Protein AF-A0A7J8VJ48-F1 (afdb_monomer_lite)

Foldseek 3Di:
DAKDQDPVDQWIKAKDFDADPVRHTDDMDMDIGGHDDRLLRGLVNVLVVLQVCVVVVNFWDKDAAPQQVSVCVQPPVDDDRDDNIDIGGPPDRRPPVPPVNPPPPPDDPDD

Sequence (111 aa):
MDGAISPTRSYASIGGVFRDENGTWLYSFSMKLGDDTMFKVKARAILEGLNLAWDKGFRKLELECDNALLVETILAGKASPNLSTTKLELEEPPPIVRDLLLVDYNGPMLP

pLDDT: mean 75.8, std 18.58, range [28.86, 95.88]

Organism: NCBI:txid34286

Radius of gyration: 14.06 Å; chains: 1; bounding box: 38×31×36 Å

InterPro domains:
  IPR002156 Ribonuclease H domain [PF13456] (2-78)
  IPR012337 Ribonuclease H-like superfamily [SSF53098] (2-76)
  IPR036397 Ribonuclease H superfamily [G3DSA:3.30.420.10] (1-96)
  IPR044730 Ribonuclease H-like domain, plant type [cd06222] (2-74)
  IPR053151 Ribonuclease H-like [PTHR47723] (1-82)

Secondary structure (DSSP, 8-state):
-EEEE-SSSS-EEEEEEEE-TT--EEEEEEEE--S--HHHHHHHHHHHHHHHHHHTT--EEEEE-S-HHHHHHHHTTS--TT-SEEEEE-SSPPP-THHHHHS--------

Structure (mmCIF, N/CA/C/O backbone):
data_AF-A0A7J8VJ48-F1
#
_entry.id   AF-A0A7J8VJ48-F1
#
loop_
_atom_site.group_PDB
_atom_site.id
_atom_site.type_symbol
_atom_site.label_atom_id
_atom_site.label_alt_id
_atom_site.label_comp_id
_atom_site.label_asym_id
_atom_site.label_entity_id
_atom_site.label_seq_id
_atom_site.pdbx_PDB_ins_code
_atom_site.Cartn_x
_atom_site.Cartn_y
_atom_site.Cartn_z
_atom_site.occupancy
_atom_site.B_iso_or_equiv
_atom_site.auth_seq_id
_atom_site.auth_comp_id
_atom_site.auth_asym_id
_atom_site.auth_atom_id
_atom_site.pdbx_PDB_model_num
ATOM 1 N N . MET A 1 1 ? 3.190 0.567 2.574 1.00 89.25 1 MET A N 1
ATOM 2 C CA . MET A 1 1 ? 2.838 -0.181 1.339 1.00 89.25 1 MET A CA 1
ATOM 3 C C . MET A 1 1 ? 4.040 -0.142 0.418 1.00 89.25 1 MET A C 1
ATOM 5 O O . MET A 1 1 ? 4.753 0.852 0.467 1.00 89.25 1 MET A O 1
ATOM 9 N N . ASP A 1 2 ? 4.290 -1.190 -0.366 1.00 89.19 2 ASP A N 1
ATOM 10 C CA . ASP A 1 2 ? 5.512 -1.277 -1.176 1.00 89.19 2 ASP A CA 1
ATOM 11 C C . ASP A 1 2 ? 5.307 -2.084 -2.467 1.00 89.19 2 ASP A C 1
ATOM 13 O O . ASP A 1 2 ? 4.304 -2.786 -2.642 1.00 89.19 2 ASP A O 1
ATOM 17 N N . GLY A 1 3 ? 6.269 -1.988 -3.378 1.00 90.12 3 GLY A N 1
ATOM 18 C CA . GLY A 1 3 ? 6.333 -2.799 -4.575 1.00 90.12 3 GLY A CA 1
ATOM 19 C C . GLY A 1 3 ? 7.760 -3.035 -5.056 1.00 90.12 3 GLY A C 1
ATOM 20 O O . GLY A 1 3 ? 8.681 -2.278 -4.770 1.00 90.12 3 GLY A O 1
ATOM 21 N N . ALA A 1 4 ? 7.929 -4.115 -5.809 1.00 90.94 4 ALA A N 1
ATOM 22 C CA . ALA A 1 4 ? 9.210 -4.597 -6.295 1.00 90.94 4 ALA A CA 1
ATOM 23 C C . ALA A 1 4 ? 9.126 -4.940 -7.783 1.00 90.94 4 ALA A C 1
ATOM 25 O O . ALA A 1 4 ? 8.113 -5.459 -8.253 1.00 90.94 4 ALA A O 1
ATOM 26 N N . ILE A 1 5 ? 10.213 -4.692 -8.510 1.00 91.06 5 ILE A N 1
ATOM 27 C CA . ILE A 1 5 ? 10.390 -5.098 -9.909 1.00 91.06 5 ILE A CA 1
ATOM 28 C C . ILE A 1 5 ? 11.367 -6.262 -9.942 1.00 91.06 5 ILE A C 1
ATOM 30 O O . ILE A 1 5 ? 12.396 -6.238 -9.265 1.00 91.06 5 ILE A O 1
ATOM 34 N N . SER A 1 6 ? 11.062 -7.286 -10.736 1.00 90.12 6 SER A N 1
ATOM 35 C CA . SER A 1 6 ? 12.023 -8.352 -10.978 1.00 90.12 6 SER A CA 1
ATOM 36 C C . SER A 1 6 ? 13.058 -7.890 -12.016 1.00 90.12 6 SER A C 1
ATOM 38 O O . SER A 1 6 ? 12.687 -7.543 -13.130 1.00 90.12 6 SER A O 1
ATOM 40 N N . PRO A 1 7 ? 14.367 -7.909 -11.710 1.00 81.75 7 PRO A N 1
ATOM 41 C CA . PRO A 1 7 ? 15.392 -7.489 -12.670 1.00 81.75 7 PRO A CA 1
ATOM 42 C C . PRO A 1 7 ? 15.608 -8.515 -13.794 1.00 81.75 7 PRO A C 1
ATOM 44 O O . PRO A 1 7 ? 16.208 -8.205 -14.816 1.00 81.75 7 PRO A O 1
ATOM 47 N N . THR A 1 8 ? 15.154 -9.755 -13.596 1.00 83.44 8 THR A N 1
ATOM 48 C CA . THR A 1 8 ? 15.343 -10.873 -14.535 1.00 83.44 8 THR A CA 1
ATOM 49 C C . THR A 1 8 ? 14.056 -11.295 -15.228 1.00 83.44 8 THR A C 1
ATOM 51 O O . THR A 1 8 ? 14.089 -12.105 -16.153 1.00 83.44 8 THR A O 1
ATOM 54 N N . ARG A 1 9 ? 12.909 -10.788 -14.772 1.00 70.56 9 ARG A N 1
ATOM 55 C CA . ARG A 1 9 ? 11.595 -11.126 -15.309 1.00 70.56 9 ARG A CA 1
ATOM 56 C C . ARG A 1 9 ? 10.837 -9.826 -15.536 1.00 70.56 9 ARG A C 1
ATOM 58 O O . ARG A 1 9 ? 10.801 -8.997 -14.644 1.00 70.56 9 ARG A O 1
ATOM 65 N N . SER A 1 10 ? 10.205 -9.662 -16.692 1.00 83.56 10 SER A N 1
ATOM 66 C CA . SER A 1 10 ? 9.438 -8.455 -17.046 1.00 83.56 10 SER A CA 1
ATOM 67 C C . SER A 1 10 ? 8.106 -8.371 -16.284 1.00 83.56 10 SER A C 1
ATOM 69 O O . SER A 1 10 ? 7.029 -8.414 -16.875 1.00 83.56 10 SER A O 1
ATOM 71 N N . TYR A 1 11 ? 8.159 -8.376 -14.952 1.00 90.00 11 TYR A N 1
ATOM 72 C CA . TYR A 1 11 ? 7.004 -8.165 -14.092 1.00 90.00 11 TYR A CA 1
ATOM 73 C C . TYR A 1 11 ? 7.387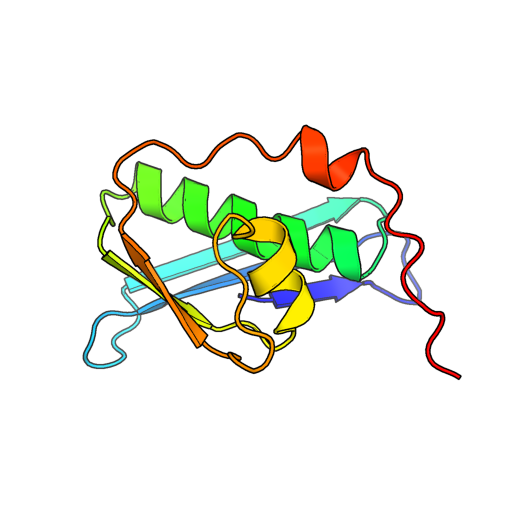 -7.505 -12.771 1.00 90.00 11 TYR A C 1
ATOM 75 O O . TYR A 1 11 ? 8.490 -7.682 -12.244 1.00 90.00 11 TYR A O 1
ATOM 83 N N . ALA A 1 12 ? 6.402 -6.829 -12.195 1.00 92.75 12 ALA A N 1
ATOM 84 C CA . ALA A 1 12 ? 6.455 -6.273 -10.858 1.00 92.75 12 ALA A CA 1
ATOM 85 C C . ALA A 1 12 ? 5.462 -6.961 -9.911 1.00 92.75 12 ALA A C 1
ATOM 87 O O . ALA A 1 12 ? 4.581 -7.723 -10.316 1.00 92.75 12 ALA A O 1
ATOM 88 N N . SER A 1 13 ? 5.598 -6.689 -8.622 1.00 93.81 13 SER A N 1
ATOM 89 C CA . SER A 1 13 ? 4.649 -7.088 -7.588 1.00 93.81 13 SER A CA 1
ATOM 90 C C . SER A 1 13 ? 4.457 -5.958 -6.595 1.00 93.81 13 SER A C 1
ATOM 92 O O . SER A 1 13 ? 5.410 -5.249 -6.289 1.00 93.81 13 SER A O 1
ATOM 94 N N . ILE A 1 14 ? 3.253 -5.831 -6.057 1.00 94.06 14 ILE A N 1
ATOM 95 C CA . ILE A 1 14 ? 2.908 -4.861 -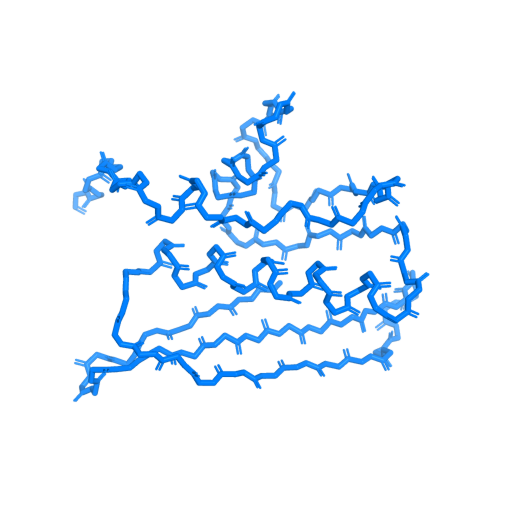5.017 1.00 94.06 14 ILE A CA 1
ATOM 96 C C . ILE A 1 14 ? 2.324 -5.572 -3.805 1.00 94.06 14 ILE A C 1
ATOM 98 O O . ILE A 1 14 ? 1.829 -6.699 -3.908 1.00 94.06 14 ILE A O 1
ATOM 102 N N . GLY A 1 15 ? 2.360 -4.907 -2.658 1.00 93.88 15 GLY A N 1
ATOM 103 C CA . GLY A 1 15 ? 1.732 -5.404 -1.449 1.00 93.88 15 GLY A CA 1
ATOM 104 C C . GLY A 1 15 ? 1.665 -4.378 -0.329 1.00 93.88 15 GLY A C 1
ATOM 105 O O . GLY A 1 15 ? 2.268 -3.302 -0.358 1.00 93.88 15 GLY A O 1
ATOM 106 N N . GLY A 1 16 ? 0.911 -4.738 0.699 1.00 93.56 16 GLY A N 1
ATOM 107 C CA . GLY A 1 16 ? 0.726 -3.892 1.863 1.00 93.56 16 GLY A CA 1
ATOM 108 C C . GLY A 1 16 ? 0.080 -4.633 3.019 1.00 93.56 16 GLY A C 1
ATOM 109 O O . GLY A 1 16 ? -0.529 -5.691 2.852 1.00 93.56 16 GLY A O 1
ATOM 110 N N . VAL A 1 17 ? 0.227 -4.049 4.203 1.00 94.81 17 VAL A N 1
ATOM 111 C CA . VAL A 1 17 ? -0.351 -4.535 5.453 1.00 94.81 17 VAL A CA 1
ATOM 112 C C . VAL A 1 17 ? -1.152 -3.396 6.066 1.00 94.81 17 VAL A C 1
ATOM 114 O O . VAL A 1 17 ? -0.665 -2.271 6.138 1.00 94.81 17 VAL A O 1
ATOM 117 N N . PHE A 1 18 ? -2.359 -3.708 6.519 1.00 94.06 18 PHE A N 1
ATOM 118 C CA . PHE A 1 18 ? -3.196 -2.840 7.333 1.00 94.06 18 PHE A CA 1
ATOM 119 C C . PHE A 1 18 ? -3.043 -3.245 8.788 1.00 94.06 18 PHE A C 1
ATOM 121 O O . PHE A 1 18 ? -3.147 -4.431 9.125 1.00 94.06 18 PHE A O 1
ATOM 128 N N . ARG A 1 19 ? -2.803 -2.253 9.640 1.00 95.31 19 ARG A N 1
ATOM 129 C CA . ARG A 1 19 ? -2.668 -2.433 11.081 1.00 95.31 19 ARG A CA 1
ATOM 130 C C . ARG A 1 19 ? -3.615 -1.487 11.806 1.00 95.31 19 ARG A C 1
ATOM 132 O O . ARG A 1 19 ? -3.967 -0.446 11.253 1.00 95.31 19 ARG A O 1
ATOM 139 N N . ASP A 1 20 ? -4.035 -1.869 13.005 1.00 93.31 20 ASP A N 1
ATOM 140 C CA . ASP A 1 20 ? -4.679 -0.932 13.925 1.00 93.31 20 ASP A CA 1
ATOM 141 C C . ASP A 1 20 ? -3.641 -0.008 14.591 1.00 93.31 20 ASP A C 1
ATOM 143 O O . ASP A 1 20 ? -2.433 -0.127 14.368 1.00 93.31 20 ASP A O 1
ATOM 147 N N . GLU A 1 21 ? -4.116 0.912 15.427 1.00 91.69 21 GLU A N 1
ATOM 148 C CA . GLU A 1 21 ? -3.283 1.858 16.181 1.00 91.69 21 GLU A CA 1
ATOM 149 C C . GLU A 1 21 ? -2.308 1.195 17.172 1.00 91.69 21 GLU A C 1
ATOM 151 O O . GLU A 1 21 ? -1.305 1.801 17.541 1.00 91.69 21 GLU A O 1
ATOM 156 N N . ASN A 1 22 ? -2.561 -0.056 17.570 1.00 94.50 22 ASN A N 1
ATOM 157 C CA . ASN A 1 22 ? -1.674 -0.842 18.432 1.00 94.50 22 ASN A CA 1
ATOM 158 C C . ASN A 1 22 ? -0.638 -1.638 17.620 1.00 94.50 22 ASN A C 1
ATOM 160 O O . ASN A 1 22 ? 0.166 -2.380 18.187 1.00 94.50 22 ASN A O 1
ATOM 164 N N . GLY A 1 23 ? -0.657 -1.515 16.289 1.00 91.44 23 GLY A N 1
ATOM 165 C CA . GLY A 1 23 ? 0.191 -2.280 15.383 1.00 91.44 23 GLY A CA 1
ATOM 166 C C . GLY A 1 23 ? -0.301 -3.707 15.123 1.00 91.44 23 GLY A C 1
ATOM 167 O O . GLY A 1 23 ? 0.419 -4.476 14.480 1.00 91.44 23 GLY A O 1
ATOM 168 N N . THR A 1 24 ? -1.508 -4.075 15.562 1.00 95.88 24 THR A N 1
ATOM 169 C CA . THR A 1 24 ? -2.100 -5.392 15.291 1.00 95.88 24 THR A CA 1
ATOM 170 C C . THR A 1 24 ? -2.400 -5.513 13.807 1.00 95.88 24 THR A C 1
ATOM 172 O O . THR A 1 24 ? -3.086 -4.672 13.231 1.00 95.88 24 THR A O 1
ATOM 175 N N . TRP A 1 25 ? -1.924 -6.580 13.170 1.00 94.88 25 TRP A N 1
ATOM 176 C CA . TRP A 1 25 ? -2.234 -6.854 11.770 1.00 94.88 25 TRP A CA 1
ATOM 177 C C . TRP A 1 25 ? -3.725 -7.199 11.606 1.00 94.88 25 TRP A C 1
ATOM 179 O O . TRP A 1 25 ? -4.206 -8.195 12.138 1.00 94.88 25 TRP A O 1
ATOM 189 N N . LEU A 1 26 ? -4.442 -6.380 10.830 1.00 93.94 26 LEU A N 1
ATOM 190 C CA . LEU A 1 26 ? -5.853 -6.572 10.481 1.00 93.94 26 LEU A CA 1
ATOM 191 C C . LEU A 1 26 ? -6.040 -7.321 9.155 1.00 93.94 26 LEU A C 1
ATOM 193 O O . LEU A 1 26 ? -6.860 -8.229 9.044 1.00 93.94 26 LEU A O 1
ATOM 197 N N . TYR A 1 27 ? -5.307 -6.905 8.120 1.00 93.50 27 TYR A N 1
ATOM 198 C CA . TYR A 1 27 ? -5.426 -7.439 6.763 1.00 93.50 27 TYR A CA 1
ATOM 199 C C . TYR A 1 27 ? -4.144 -7.191 5.958 1.00 93.50 27 TYR A C 1
ATOM 201 O O . TYR A 1 27 ? -3.377 -6.288 6.276 1.00 93.50 27 TYR A O 1
ATOM 209 N N . SER A 1 28 ? -3.869 -7.991 4.929 1.00 94.81 28 SER A N 1
ATOM 210 C CA . SER A 1 28 ? -2.788 -7.723 3.971 1.00 94.81 28 SER A CA 1
ATOM 211 C C . SER A 1 28 ? -3.214 -8.070 2.553 1.00 94.81 28 SER A C 1
ATOM 213 O O . SER A 1 28 ? -4.202 -8.770 2.337 1.00 94.81 28 SER A O 1
ATOM 215 N N . PHE A 1 29 ? -2.451 -7.583 1.580 1.00 94.81 29 PHE A N 1
ATOM 216 C CA . PHE A 1 29 ? -2.629 -7.942 0.182 1.00 94.81 29 PHE A CA 1
ATOM 217 C C . PHE A 1 29 ? -1.285 -8.083 -0.527 1.00 94.81 29 PHE A C 1
ATOM 219 O O . PHE A 1 29 ? -0.277 -7.495 -0.124 1.00 94.81 29 PHE A O 1
ATOM 226 N N . SER A 1 30 ? -1.297 -8.850 -1.613 1.00 95.50 30 SER A N 1
ATOM 227 C CA . SER A 1 30 ? -0.208 -8.925 -2.579 1.00 95.50 30 SER A CA 1
ATOM 228 C C . SER A 1 30 ? -0.788 -9.141 -3.971 1.00 95.50 30 SER A C 1
ATOM 230 O O . SER A 1 30 ? -1.736 -9.909 -4.137 1.00 95.50 30 SER A O 1
ATOM 232 N N . MET A 1 31 ? -0.243 -8.447 -4.968 1.00 92.75 31 MET A N 1
ATOM 233 C CA . MET A 1 31 ? -0.697 -8.528 -6.355 1.00 92.75 31 MET A CA 1
ATOM 234 C C . MET A 1 31 ? 0.505 -8.575 -7.294 1.00 92.75 31 MET A C 1
ATOM 236 O O . MET A 1 31 ? 1.479 -7.840 -7.118 1.00 92.75 31 MET A O 1
ATOM 240 N N . LYS A 1 32 ? 0.426 -9.427 -8.318 1.00 92.75 32 LYS A N 1
ATOM 241 C CA . LYS A 1 32 ? 1.379 -9.437 -9.429 1.00 92.75 32 LYS A CA 1
ATOM 242 C C . LYS A 1 32 ? 0.922 -8.436 -10.486 1.00 92.75 32 LYS A C 1
ATOM 244 O O . LYS A 1 32 ? -0.245 -8.432 -10.867 1.00 92.75 32 LYS A O 1
ATOM 249 N N . LEU A 1 33 ? 1.855 -7.635 -10.975 1.00 87.81 33 LEU A N 1
ATOM 250 C CA . LEU A 1 33 ? 1.659 -6.669 -12.046 1.00 87.81 33 LEU A CA 1
ATOM 251 C C . LEU A 1 33 ? 2.427 -7.102 -13.303 1.00 87.81 33 LEU A C 1
ATOM 253 O O . LEU A 1 33 ? 3.196 -8.064 -13.279 1.00 87.81 33 LEU A O 1
ATOM 257 N N . GLY A 1 34 ? 2.196 -6.397 -14.411 1.00 87.56 34 GLY A N 1
ATOM 258 C CA . GLY A 1 34 ? 3.053 -6.473 -15.595 1.00 87.56 34 GLY A CA 1
ATOM 259 C C . GLY A 1 34 ? 4.390 -5.759 -15.384 1.00 87.56 34 GLY A C 1
ATOM 260 O O . GLY A 1 34 ? 4.752 -5.419 -14.255 1.00 87.56 34 GLY A O 1
ATOM 261 N N . ASP A 1 35 ? 5.118 -5.552 -16.477 1.00 82.44 35 ASP A N 1
ATOM 262 C CA . ASP A 1 35 ? 6.301 -4.693 -16.491 1.00 82.44 35 ASP A CA 1
ATOM 263 C C . ASP A 1 35 ? 5.880 -3.223 -16.356 1.00 82.44 35 ASP A C 1
ATOM 265 O O . ASP A 1 35 ? 4.932 -2.786 -17.013 1.00 82.44 35 ASP A O 1
ATOM 269 N N . ASP A 1 36 ? 6.529 -2.482 -15.465 1.00 83.88 36 ASP A N 1
ATOM 270 C CA . ASP A 1 36 ? 6.226 -1.075 -15.194 1.00 83.88 36 ASP A CA 1
ATOM 271 C C . ASP A 1 36 ? 7.433 -0.414 -14.497 1.00 83.88 36 ASP A C 1
ATOM 273 O O . ASP A 1 36 ? 8.340 -1.099 -14.019 1.00 83.88 36 ASP A O 1
ATOM 277 N N . THR A 1 37 ? 7.477 0.918 -14.422 1.00 85.19 37 THR A N 1
ATOM 278 C CA . THR A 1 37 ? 8.585 1.623 -13.748 1.00 85.19 37 THR A CA 1
ATOM 279 C C . THR A 1 37 ? 8.451 1.552 -12.228 1.00 85.19 37 THR A C 1
ATOM 281 O O . THR A 1 37 ? 7.343 1.468 -11.700 1.00 85.19 37 THR A O 1
ATOM 284 N N . MET A 1 38 ? 9.564 1.650 -11.486 1.00 84.88 38 MET A N 1
ATOM 285 C CA . MET A 1 38 ? 9.534 1.546 -10.013 1.00 84.88 38 MET A CA 1
ATOM 286 C C . MET A 1 38 ? 8.574 2.563 -9.385 1.00 84.88 38 MET A C 1
ATOM 288 O O . MET A 1 38 ? 7.833 2.243 -8.457 1.00 84.88 38 MET A O 1
ATOM 292 N N . PHE A 1 39 ? 8.538 3.778 -9.935 1.00 82.62 39 PHE A N 1
ATOM 293 C CA . PHE A 1 39 ? 7.608 4.816 -9.506 1.00 82.62 39 PHE A CA 1
ATOM 294 C C . PHE A 1 39 ? 6.145 4.396 -9.713 1.00 82.62 39 PHE A C 1
ATOM 296 O O . PHE A 1 39 ? 5.359 4.439 -8.768 1.00 82.62 39 PHE A O 1
ATOM 303 N N . LYS A 1 40 ? 5.784 3.926 -10.917 1.00 81.94 40 LYS A N 1
ATOM 304 C CA . LYS A 1 40 ? 4.418 3.482 -11.243 1.00 81.94 40 LYS A CA 1
ATOM 305 C C . LYS A 1 40 ? 4.011 2.252 -10.421 1.00 81.94 40 LYS A C 1
ATOM 307 O O . LYS A 1 40 ? 2.884 2.193 -9.933 1.00 81.94 40 LYS A O 1
ATOM 312 N N . VAL A 1 41 ? 4.928 1.313 -10.181 1.00 87.50 41 VAL A N 1
ATOM 313 C CA . VAL A 1 41 ? 4.707 0.143 -9.311 1.00 87.50 41 VAL A CA 1
ATOM 314 C C . VAL A 1 41 ? 4.358 0.574 -7.888 1.00 87.50 41 VAL A C 1
ATOM 316 O O . VAL A 1 41 ? 3.333 0.152 -7.352 1.00 87.50 41 VAL A O 1
ATOM 319 N N . LYS A 1 42 ? 5.160 1.451 -7.278 1.00 87.19 42 LYS A N 1
ATOM 320 C CA . LYS A 1 42 ? 4.880 1.946 -5.925 1.00 87.19 42 LYS A CA 1
ATOM 321 C C . LYS A 1 42 ? 3.597 2.782 -5.874 1.00 87.19 42 LYS A C 1
ATOM 323 O O . LYS A 1 42 ? 2.825 2.646 -4.926 1.00 87.19 42 LYS A O 1
ATOM 328 N N . ALA A 1 43 ? 3.318 3.578 -6.911 1.00 83.62 43 ALA A N 1
ATOM 329 C CA . ALA A 1 43 ? 2.075 4.343 -7.011 1.00 83.62 43 ALA A CA 1
ATOM 330 C C . ALA A 1 43 ? 0.843 3.432 -6.994 1.00 83.62 43 ALA A C 1
ATOM 332 O O . ALA A 1 43 ? -0.114 3.673 -6.257 1.00 83.62 43 ALA A O 1
ATOM 333 N N . ARG A 1 44 ? 0.899 2.339 -7.763 1.00 86.19 44 ARG A N 1
ATOM 334 C CA . ARG A 1 44 ? -0.140 1.306 -7.776 1.00 86.19 44 ARG A CA 1
ATOM 335 C C . ARG A 1 44 ? -0.281 0.628 -6.417 1.00 86.19 44 ARG A C 1
ATOM 337 O O . ARG A 1 44 ? -1.406 0.410 -5.992 1.00 86.19 44 ARG A O 1
ATOM 344 N N . ALA A 1 45 ? 0.815 0.342 -5.710 1.00 89.81 45 ALA A N 1
ATOM 345 C CA . ALA A 1 45 ? 0.743 -0.244 -4.368 1.00 89.81 45 ALA A CA 1
ATOM 346 C C . ALA A 1 45 ? -0.086 0.620 -3.404 1.00 89.81 45 ALA A C 1
ATOM 348 O O . ALA A 1 45 ? -0.920 0.092 -2.668 1.00 89.81 45 ALA A O 1
ATOM 349 N N . ILE A 1 46 ? 0.117 1.941 -3.438 1.00 87.56 46 ILE A N 1
ATOM 350 C CA . ILE A 1 46 ? -0.640 2.894 -2.621 1.00 87.56 46 ILE A CA 1
ATOM 351 C C . ILE A 1 46 ? -2.102 2.941 -3.060 1.00 87.56 46 ILE A C 1
ATOM 353 O O . ILE A 1 46 ? -2.986 2.791 -2.222 1.00 87.56 46 ILE A O 1
ATOM 357 N N . LEU A 1 47 ? -2.368 3.107 -4.358 1.00 86.25 47 LEU A N 1
ATOM 358 C CA . LEU A 1 47 ? -3.733 3.185 -4.880 1.00 86.25 47 LEU A CA 1
ATOM 359 C C . LEU A 1 47 ? -4.560 1.943 -4.532 1.00 86.25 47 LEU A C 1
ATOM 361 O O . LEU A 1 47 ? -5.661 2.066 -4.003 1.00 86.25 47 LEU A O 1
ATOM 365 N N . GLU A 1 48 ? -4.025 0.754 -4.807 1.00 89.31 48 GLU A N 1
ATOM 366 C CA . GLU A 1 48 ? -4.716 -0.503 -4.515 1.00 89.31 48 GLU A CA 1
ATOM 367 C C . GLU A 1 48 ? -4.937 -0.670 -3.011 1.00 89.31 48 GLU A C 1
ATOM 369 O O . GLU A 1 48 ? -6.008 -1.089 -2.577 1.00 89.31 48 GLU A O 1
ATOM 374 N N . GLY A 1 49 ? -3.965 -0.270 -2.189 1.00 90.94 49 GLY A N 1
ATOM 375 C CA . GLY A 1 49 ? -4.133 -0.266 -0.744 1.00 90.94 49 GLY A CA 1
ATOM 376 C C . GLY A 1 49 ? -5.211 0.712 -0.258 1.00 90.94 49 GLY A C 1
ATOM 377 O O . GLY A 1 49 ? -5.983 0.366 0.634 1.00 90.94 49 GLY A O 1
ATOM 378 N N . LEU A 1 50 ? -5.319 1.905 -0.846 1.00 88.31 50 LEU A N 1
ATOM 379 C CA . LEU A 1 50 ? -6.378 2.864 -0.515 1.00 88.31 50 LEU A CA 1
ATOM 380 C C . LEU A 1 50 ? -7.760 2.364 -0.957 1.00 88.31 50 LEU A C 1
ATOM 382 O O . LEU A 1 50 ? -8.711 2.473 -0.185 1.00 88.31 50 LEU A O 1
ATOM 386 N N . ASN A 1 51 ? -7.872 1.765 -2.146 1.00 89.31 51 ASN A N 1
ATOM 387 C CA . ASN A 1 51 ? -9.117 1.152 -2.621 1.00 89.31 51 ASN A CA 1
ATOM 388 C C . ASN A 1 51 ? -9.555 0.004 -1.704 1.00 89.31 51 ASN A C 1
ATOM 390 O O . ASN A 1 51 ? -10.696 -0.036 -1.253 1.00 89.31 51 ASN A O 1
ATOM 394 N N . LEU A 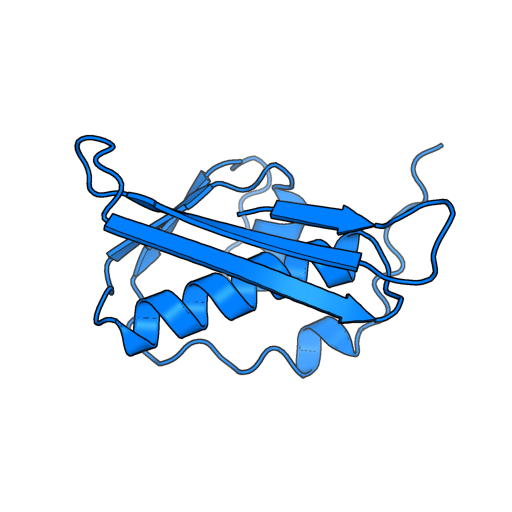1 52 ? -8.627 -0.884 -1.338 1.00 92.12 52 LEU A N 1
ATOM 395 C CA . LEU A 1 52 ? -8.905 -1.973 -0.402 1.00 92.12 52 LEU A CA 1
ATOM 396 C C . LEU A 1 52 ? -9.319 -1.455 0.979 1.00 92.12 52 LEU A C 1
ATOM 398 O O . LEU A 1 52 ? -10.231 -2.009 1.591 1.00 92.12 52 LEU A O 1
ATOM 402 N N . ALA A 1 53 ? -8.677 -0.396 1.476 1.00 91.06 53 ALA A N 1
ATOM 403 C CA . ALA A 1 53 ? -9.076 0.245 2.723 1.00 91.06 53 ALA A CA 1
ATOM 404 C C . ALA A 1 53 ? -10.500 0.802 2.635 1.00 91.06 53 ALA A C 1
ATOM 406 O O . ALA A 1 53 ? -11.311 0.590 3.542 1.00 91.06 53 ALA A O 1
ATOM 407 N N . TRP A 1 54 ? -10.814 1.468 1.521 1.00 90.50 54 TRP A N 1
ATOM 408 C CA . TRP A 1 54 ? -12.137 2.007 1.259 1.00 90.50 54 TRP A CA 1
ATOM 409 C C . TRP A 1 54 ? -13.207 0.908 1.276 1.00 90.50 54 TRP A C 1
ATOM 411 O O . TRP A 1 54 ? -14.175 1.011 2.038 1.00 90.50 54 TRP A O 1
ATOM 421 N N . ASP A 1 55 ? -12.995 -0.169 0.522 1.00 91.81 55 ASP A N 1
ATOM 422 C CA . ASP A 1 55 ? -13.917 -1.306 0.417 1.00 91.81 55 ASP A CA 1
ATOM 423 C C . ASP A 1 55 ? -14.103 -2.041 1.75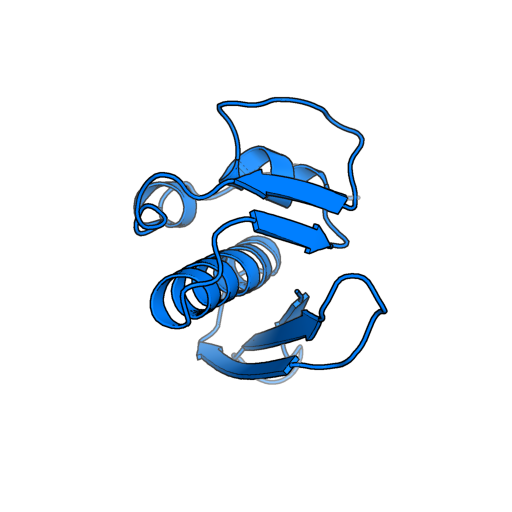2 1.00 91.81 55 ASP A C 1
ATOM 425 O O . ASP A 1 55 ? -15.178 -2.561 2.047 1.00 91.81 55 ASP A O 1
ATOM 429 N N . LYS A 1 56 ? -13.069 -2.050 2.603 1.00 90.25 56 LYS A N 1
ATOM 430 C CA . LYS A 1 56 ? -13.113 -2.614 3.964 1.00 90.25 56 LYS A CA 1
ATOM 431 C C . LYS A 1 56 ? -13.773 -1.697 4.999 1.00 90.25 56 LYS A C 1
ATOM 433 O O . LYS A 1 56 ? -13.946 -2.115 6.140 1.00 90.25 56 LYS A O 1
ATOM 438 N N . GLY A 1 57 ? -14.140 -0.469 4.633 1.00 90.81 57 GLY A N 1
ATOM 439 C CA . GLY A 1 57 ? -14.736 0.501 5.558 1.00 90.81 57 GLY A CA 1
ATOM 440 C C . GLY A 1 57 ? -13.723 1.287 6.400 1.00 90.81 57 GLY A C 1
ATOM 441 O O . GLY A 1 57 ? -14.123 2.046 7.280 1.00 90.81 57 GLY A O 1
ATOM 442 N N . PHE A 1 58 ? -12.419 1.160 6.139 1.00 90.19 58 PHE A N 1
ATOM 443 C CA . PHE A 1 58 ? -11.404 1.970 6.808 1.00 90.19 58 PHE A CA 1
ATOM 444 C C . PHE A 1 58 ? -11.391 3.377 6.200 1.00 90.19 58 PHE A C 1
ATOM 446 O O . PHE A 1 58 ? -11.305 3.540 4.982 1.00 90.19 58 PHE A O 1
ATOM 453 N N . ARG A 1 59 ? -11.545 4.406 7.040 1.00 86.81 59 ARG A N 1
ATOM 454 C CA . ARG A 1 59 ? -11.656 5.812 6.597 1.00 86.81 59 ARG A CA 1
ATOM 455 C C . ARG A 1 59 ? -10.597 6.732 7.189 1.00 86.81 59 ARG A C 1
ATOM 457 O O . ARG A 1 59 ? -10.288 7.749 6.586 1.00 86.81 59 ARG A O 1
ATOM 464 N N . LYS A 1 60 ? -10.014 6.357 8.327 1.00 88.56 60 LYS A N 1
ATOM 465 C CA . LYS A 1 60 ? -8.882 7.046 8.952 1.00 88.56 60 LYS A CA 1
ATOM 466 C C . LYS A 1 60 ? -7.664 6.154 8.812 1.00 88.56 60 LYS A C 1
ATOM 468 O O . LYS A 1 60 ? -7.659 5.049 9.349 1.00 88.56 60 LYS A O 1
ATOM 473 N N . LEU A 1 61 ? -6.686 6.601 8.040 1.00 87.31 61 LEU A N 1
ATOM 474 C CA . LEU A 1 61 ? -5.526 5.808 7.662 1.00 87.31 61 LEU A CA 1
ATOM 475 C C . LEU A 1 61 ? -4.246 6.565 7.978 1.00 87.31 61 LEU A C 1
ATOM 477 O O . LEU A 1 61 ? -4.165 7.781 7.830 1.00 87.31 61 LEU A O 1
ATOM 481 N N . GLU A 1 62 ? -3.221 5.818 8.350 1.00 88.50 62 GLU A N 1
ATOM 482 C CA . GLU A 1 62 ? -1.848 6.289 8.354 1.00 88.50 62 GLU A CA 1
ATOM 483 C C . GLU A 1 62 ? -1.099 5.520 7.264 1.00 88.50 62 GLU A C 1
ATOM 485 O O . GLU A 1 62 ? -0.935 4.301 7.332 1.00 88.50 62 GLU A O 1
ATOM 490 N N . LEU A 1 63 ? -0.736 6.224 6.193 1.00 85.56 63 LEU A N 1
ATOM 491 C CA . LEU A 1 63 ? -0.050 5.657 5.043 1.00 85.56 63 LEU A CA 1
ATOM 492 C C . LEU A 1 63 ? 1.456 5.785 5.236 1.00 85.56 63 LEU A C 1
ATOM 494 O O . LEU A 1 63 ? 1.994 6.883 5.151 1.00 85.56 63 LEU A O 1
ATOM 498 N N . GLU A 1 64 ? 2.132 4.658 5.415 1.00 84.38 64 GLU A N 1
ATOM 499 C CA . GLU A 1 64 ? 3.592 4.570 5.453 1.00 84.38 64 GLU A CA 1
ATOM 500 C C . GLU A 1 64 ? 4.140 4.136 4.081 1.00 84.38 64 GLU A C 1
ATOM 502 O O . GLU A 1 64 ? 3.743 3.092 3.539 1.00 84.38 64 GLU A O 1
ATOM 507 N N . CYS A 1 65 ? 5.047 4.933 3.513 1.00 77.12 65 CYS A N 1
ATOM 508 C CA . CYS A 1 65 ? 5.752 4.647 2.265 1.00 77.12 65 CYS A CA 1
ATOM 509 C C . CYS A 1 65 ? 7.180 5.209 2.313 1.00 77.12 65 CYS A C 1
ATOM 511 O O . CYS A 1 65 ? 7.425 6.315 2.785 1.00 77.12 65 CYS A O 1
ATOM 513 N N . ASP A 1 66 ? 8.128 4.455 1.767 1.00 73.56 66 ASP A N 1
ATOM 514 C CA . ASP A 1 66 ? 9.548 4.813 1.716 1.00 73.56 66 ASP A CA 1
ATOM 515 C C . ASP A 1 66 ? 9.882 5.907 0.681 1.00 73.56 66 ASP A C 1
ATOM 517 O O . ASP A 1 66 ? 11.033 6.325 0.565 1.00 73.56 66 ASP A O 1
ATOM 521 N N . ASN A 1 67 ? 8.886 6.393 -0.065 1.00 69.62 67 ASN A N 1
ATOM 522 C CA . ASN A 1 67 ? 9.041 7.438 -1.065 1.00 69.62 67 ASN A CA 1
ATOM 523 C C . ASN A 1 67 ? 8.113 8.625 -0.763 1.00 69.62 67 ASN A C 1
ATOM 525 O O . ASN A 1 67 ? 6.958 8.664 -1.192 1.00 69.62 67 ASN A O 1
ATOM 529 N N . ALA A 1 68 ? 8.649 9.615 -0.045 1.00 64.62 68 ALA A N 1
ATOM 530 C CA . ALA A 1 68 ? 7.934 10.839 0.325 1.00 64.62 68 ALA A CA 1
ATOM 531 C C . ALA A 1 68 ? 7.413 11.616 -0.900 1.00 64.62 68 ALA A C 1
ATOM 533 O O . ALA A 1 68 ? 6.299 12.130 -0.873 1.00 64.62 68 ALA A O 1
ATOM 534 N N . LEU A 1 69 ? 8.173 11.629 -2.001 1.00 67.25 69 LEU A N 1
ATOM 535 C CA . LEU A 1 69 ? 7.795 12.299 -3.249 1.00 67.25 69 LEU A CA 1
ATOM 536 C C . LEU A 1 69 ? 6.590 11.628 -3.914 1.00 67.25 69 LEU A C 1
ATOM 538 O O . LEU A 1 69 ? 5.738 12.294 -4.492 1.00 67.25 69 LEU A O 1
ATOM 542 N N . LEU A 1 70 ? 6.494 10.303 -3.825 1.00 67.56 70 LEU A N 1
ATOM 543 C CA . LEU A 1 70 ? 5.358 9.553 -4.345 1.00 67.56 70 LEU A CA 1
ATOM 544 C C . LEU A 1 70 ? 4.088 9.816 -3.531 1.00 67.56 70 LEU A C 1
ATOM 546 O O . LEU A 1 70 ? 3.025 10.028 -4.110 1.00 67.56 70 LEU A O 1
ATOM 550 N N . VAL A 1 71 ? 4.210 9.817 -2.202 1.00 65.19 71 VAL A N 1
ATOM 551 C CA . VAL A 1 71 ? 3.118 10.174 -1.289 1.00 65.19 71 VAL A CA 1
ATOM 552 C C . VAL A 1 71 ? 2.643 11.591 -1.588 1.00 65.19 71 VAL A C 1
ATOM 554 O O . VAL A 1 71 ? 1.453 11.806 -1.784 1.00 65.19 71 VAL A O 1
ATOM 557 N N . GLU A 1 72 ? 3.571 12.534 -1.736 1.00 63.75 72 GLU A N 1
ATOM 558 C CA . GLU A 1 72 ? 3.266 13.904 -2.133 1.00 63.75 72 GLU A CA 1
ATOM 559 C C . GLU A 1 72 ? 2.595 13.969 -3.507 1.00 63.75 72 GLU A C 1
ATOM 561 O O . GLU A 1 72 ? 1.594 14.652 -3.646 1.00 63.75 72 GLU A O 1
ATOM 566 N N . THR A 1 73 ? 3.064 13.229 -4.513 1.00 65.62 73 THR A N 1
ATOM 567 C CA . THR A 1 73 ? 2.483 13.286 -5.867 1.00 65.62 73 THR A CA 1
ATOM 568 C C . THR A 1 73 ? 1.060 12.720 -5.888 1.00 65.62 73 THR A C 1
ATOM 570 O O . THR A 1 73 ? 0.178 13.318 -6.496 1.00 65.62 73 THR A O 1
ATOM 573 N N . ILE A 1 74 ? 0.808 11.599 -5.201 1.00 64.31 74 ILE A N 1
ATOM 574 C CA . ILE A 1 74 ? -0.527 10.978 -5.118 1.00 64.31 74 ILE A CA 1
ATOM 575 C C . ILE A 1 74 ? -1.496 11.842 -4.301 1.00 64.31 74 ILE A C 1
ATOM 577 O O . ILE A 1 74 ? -2.696 11.834 -4.572 1.00 64.31 74 ILE A O 1
ATOM 581 N N . LEU A 1 75 ? -0.989 12.585 -3.312 1.00 64.12 75 LEU A N 1
ATOM 582 C CA . LEU A 1 75 ? -1.793 13.385 -2.386 1.00 64.12 75 LEU A CA 1
ATOM 583 C C . LEU A 1 75 ? -1.800 14.891 -2.683 1.00 64.12 75 LEU A C 1
ATOM 585 O O . LEU A 1 75 ? -2.522 15.625 -2.006 1.00 64.12 75 LEU A O 1
ATOM 589 N N . ALA A 1 76 ? -1.018 15.373 -3.653 1.00 56.12 76 ALA A N 1
ATOM 590 C CA . ALA A 1 76 ? -0.990 16.759 -4.117 1.00 56.12 76 ALA A CA 1
ATOM 591 C C . ALA A 1 76 ? -2.367 17.091 -4.709 1.00 56.12 76 ALA A C 1
ATOM 593 O O . ALA A 1 76 ? -2.643 16.823 -5.872 1.00 56.12 76 ALA A O 1
ATOM 594 N N . GLY A 1 77 ? -3.328 17.561 -3.915 1.00 51.41 77 GLY A N 1
ATOM 595 C CA . GLY A 1 77 ? -3.354 18.902 -3.328 1.00 51.41 77 GLY A CA 1
ATOM 596 C C . GLY A 1 77 ? -2.810 19.197 -1.918 1.00 51.41 77 GLY A C 1
ATOM 597 O O . GLY A 1 77 ? -3.197 20.236 -1.388 1.00 51.41 77 GLY A O 1
ATOM 598 N N . LYS A 1 78 ? -1.934 18.402 -1.283 1.00 46.78 78 LYS A N 1
ATOM 599 C CA . LYS A 1 78 ? -1.204 18.839 -0.065 1.00 46.78 78 LYS A CA 1
ATOM 600 C C . LYS A 1 78 ? 0.305 18.565 -0.144 1.00 46.78 78 LYS A C 1
ATOM 602 O O . LYS A 1 78 ? 0.746 17.438 0.039 1.00 46.78 78 LYS A O 1
ATOM 607 N N . ALA A 1 79 ? 1.080 19.622 -0.395 1.00 40.31 79 ALA A N 1
ATOM 608 C CA . ALA A 1 79 ? 2.542 19.599 -0.457 1.00 40.31 79 ALA A CA 1
ATOM 609 C C . ALA A 1 79 ? 3.167 19.643 0.949 1.00 40.31 79 ALA A C 1
ATOM 611 O O . ALA A 1 79 ? 2.930 20.584 1.710 1.00 40.31 79 ALA A O 1
ATOM 612 N N . SER A 1 80 ? 3.974 18.640 1.294 1.00 48.38 80 SER A N 1
ATOM 613 C CA . SER A 1 80 ? 4.928 18.712 2.407 1.00 48.38 80 SER A CA 1
ATOM 614 C C . SER A 1 80 ? 6.082 17.732 2.147 1.00 48.38 80 SER A C 1
ATOM 616 O O . SER A 1 80 ? 5.899 16.522 2.304 1.00 48.38 80 SER A O 1
ATOM 618 N N . PRO A 1 81 ? 7.275 18.223 1.768 1.00 45.78 81 PRO A N 1
ATOM 619 C CA . PRO A 1 81 ? 8.323 17.415 1.135 1.00 45.78 81 PRO A CA 1
ATOM 620 C C . PRO A 1 81 ? 9.142 16.509 2.080 1.00 45.78 81 PRO A C 1
ATOM 622 O O . PRO A 1 81 ? 10.256 16.132 1.738 1.00 45.78 81 PRO A O 1
ATOM 625 N N . ASN A 1 82 ? 8.642 16.138 3.267 1.00 50.56 82 ASN A N 1
ATOM 626 C CA . ASN A 1 82 ? 9.447 15.426 4.282 1.00 50.56 82 ASN A CA 1
ATOM 627 C C . ASN A 1 82 ? 8.720 14.298 5.041 1.00 50.56 82 ASN A C 1
ATOM 629 O O . ASN A 1 82 ? 9.132 13.947 6.146 1.00 50.56 82 ASN A O 1
ATOM 633 N N . LEU A 1 83 ? 7.639 13.725 4.500 1.00 54.12 83 LEU A N 1
ATOM 634 C CA . LEU A 1 83 ? 6.838 12.737 5.231 1.00 54.12 83 LEU A CA 1
ATOM 635 C C . LEU A 1 83 ? 6.957 11.325 4.634 1.00 54.12 83 LEU A C 1
ATOM 637 O O . LEU A 1 83 ? 6.413 11.040 3.573 1.00 54.12 83 LEU A O 1
ATOM 641 N N . SER A 1 84 ? 7.629 10.419 5.354 1.00 61.66 84 SER A N 1
ATOM 642 C CA . SER A 1 84 ? 7.576 8.963 5.105 1.00 61.66 84 SER A CA 1
ATOM 643 C C . SER A 1 84 ? 6.213 8.359 5.462 1.00 61.66 84 SER A C 1
ATOM 645 O O . SER A 1 84 ? 5.868 7.258 5.038 1.00 61.66 84 SER A O 1
ATOM 647 N N . THR A 1 85 ? 5.432 9.082 6.265 1.00 64.06 85 THR A N 1
ATOM 648 C CA . THR A 1 85 ? 4.169 8.605 6.818 1.00 64.06 85 THR A CA 1
ATOM 649 C C . THR A 1 85 ? 3.134 9.716 6.798 1.00 64.06 85 THR A C 1
ATOM 651 O O . THR A 1 85 ? 3.306 10.711 7.487 1.00 64.06 85 THR A O 1
ATOM 654 N N . THR A 1 86 ? 2.045 9.568 6.047 1.00 75.00 86 THR A N 1
ATOM 655 C CA . THR A 1 86 ? 0.995 10.594 5.945 1.00 75.00 86 THR A CA 1
ATOM 656 C C . THR A 1 86 ? -0.330 10.106 6.507 1.00 75.00 86 THR A C 1
ATOM 658 O O . THR A 1 86 ? -0.808 9.031 6.152 1.00 75.00 86 THR A O 1
ATOM 661 N N . LYS A 1 87 ? -0.957 10.923 7.361 1.00 79.44 87 LYS A N 1
ATOM 662 C CA . LYS A 1 87 ? -2.318 10.682 7.853 1.00 79.44 87 LYS A CA 1
ATOM 663 C C . LYS A 1 87 ? -3.339 11.115 6.809 1.00 79.44 87 LYS A C 1
ATOM 665 O O . LYS A 1 87 ? -3.270 12.229 6.294 1.00 79.44 87 LYS A O 1
ATOM 670 N N . LEU A 1 88 ? -4.281 10.229 6.522 1.00 76.50 88 LEU A N 1
ATOM 671 C CA . LEU A 1 88 ? -5.310 10.379 5.506 1.00 76.50 88 LEU A CA 1
ATOM 672 C C . LEU A 1 88 ? -6.683 10.157 6.128 1.00 76.50 88 LEU A C 1
ATOM 674 O O . LEU A 1 88 ? -6.911 9.168 6.826 1.00 76.50 88 LEU A O 1
ATOM 678 N N . GLU A 1 89 ? -7.607 11.057 5.818 1.00 78.81 89 GLU A N 1
ATOM 679 C CA . GLU A 1 89 ? -9.033 10.846 6.036 1.00 78.81 89 GLU A CA 1
ATOM 680 C C . GLU A 1 89 ? -9.693 10.731 4.661 1.00 78.81 89 GLU A C 1
ATOM 682 O O . GLU A 1 89 ? -9.615 11.645 3.842 1.00 78.81 89 GLU A O 1
ATOM 687 N N . LEU A 1 90 ? -10.266 9.562 4.376 1.00 73.19 90 LEU A N 1
ATOM 688 C CA . LEU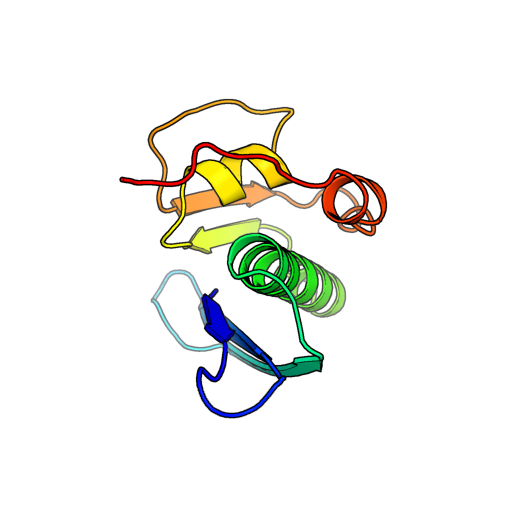 A 1 90 ? -10.963 9.294 3.124 1.00 73.19 90 LEU A CA 1
ATOM 689 C C . LEU A 1 90 ? -12.428 9.707 3.287 1.00 73.19 90 LEU A C 1
ATOM 691 O O . LEU A 1 90 ? -13.222 8.956 3.851 1.00 73.19 90 LEU A O 1
ATOM 695 N N . GLU A 1 91 ? -12.780 10.901 2.818 1.00 76.50 91 GLU A N 1
ATOM 696 C CA . GLU A 1 91 ? -14.170 11.391 2.800 1.00 76.50 91 GLU A CA 1
ATOM 697 C C . GLU A 1 91 ? -14.941 10.888 1.565 1.00 76.50 91 GLU A C 1
ATOM 699 O O . GLU A 1 91 ? -16.146 10.644 1.626 1.00 76.50 91 GLU A O 1
ATOM 704 N N . GLU A 1 92 ? -14.221 10.644 0.471 1.00 76.06 92 GLU A N 1
ATOM 705 C CA . GLU A 1 92 ? -14.714 10.133 -0.809 1.00 76.06 92 GLU A CA 1
ATOM 706 C C . GLU A 1 92 ? -13.892 8.907 -1.245 1.00 76.06 92 GLU A C 1
ATOM 708 O O . GLU A 1 92 ? -12.753 8.741 -0.782 1.00 76.06 92 GLU A O 1
ATOM 713 N N . PRO A 1 93 ? -14.440 8.022 -2.105 1.00 73.50 93 PRO A N 1
ATOM 714 C CA . PRO A 1 93 ? -13.670 6.908 -2.642 1.00 73.50 93 PRO A CA 1
ATOM 715 C C . PRO A 1 93 ? -12.398 7.430 -3.320 1.00 73.50 93 PRO A C 1
ATOM 717 O O . PRO A 1 93 ? -12.472 8.444 -4.021 1.00 73.50 93 PRO A O 1
ATOM 720 N N . PRO A 1 94 ? -11.240 6.763 -3.142 1.00 69.94 94 PRO A N 1
ATOM 721 C CA . PRO A 1 94 ? -10.002 7.206 -3.763 1.00 69.94 94 PRO A CA 1
ATOM 722 C C . PRO A 1 94 ? -10.208 7.392 -5.272 1.00 69.94 94 PRO A C 1
ATOM 724 O O . PRO A 1 94 ? -10.774 6.501 -5.919 1.00 69.94 94 PRO A O 1
ATOM 727 N N . PRO A 1 95 ? -9.789 8.530 -5.858 1.00 60.47 95 PRO A N 1
ATOM 728 C CA . PRO A 1 95 ? -9.910 8.719 -7.293 1.00 60.47 95 PRO A CA 1
ATOM 729 C C . PRO A 1 95 ? -9.171 7.580 -7.989 1.00 60.47 95 PRO A C 1
ATOM 731 O O . PRO A 1 95 ? -8.049 7.237 -7.615 1.00 60.47 95 PRO A O 1
ATOM 734 N N . ILE A 1 96 ? -9.787 6.977 -9.011 1.00 55.91 96 ILE A N 1
ATOM 735 C CA . ILE A 1 96 ? -9.069 6.041 -9.875 1.00 55.91 96 ILE A CA 1
ATOM 736 C C . ILE A 1 96 ? -7.928 6.856 -10.475 1.00 55.91 96 ILE A C 1
ATOM 738 O O . ILE A 1 96 ? -8.175 7.760 -11.272 1.00 55.91 96 ILE A O 1
ATOM 742 N N . VAL A 1 97 ? -6.694 6.560 -10.071 1.00 49.91 97 VAL A N 1
ATOM 743 C CA . VAL A 1 97 ? -5.471 7.263 -10.477 1.00 49.91 97 VAL A CA 1
ATOM 744 C C . VAL A 1 97 ? -5.148 6.937 -11.943 1.00 49.91 97 VAL A C 1
ATOM 746 O O . VAL A 1 97 ? -4.113 6.375 -12.282 1.00 49.91 97 VAL A O 1
ATOM 749 N N . ARG A 1 98 ? -6.078 7.232 -12.854 1.00 42.06 98 ARG A N 1
ATOM 750 C CA . ARG A 1 98 ? -5.840 7.204 -14.297 1.00 42.06 98 ARG A CA 1
ATOM 751 C C . ARG A 1 98 ? -4.930 8.362 -14.689 1.00 42.06 98 ARG A C 1
ATOM 753 O O . ARG A 1 98 ? -4.042 8.161 -15.509 1.00 42.06 98 ARG A O 1
ATOM 760 N N . ASP A 1 99 ? -5.061 9.504 -14.019 1.00 44.62 99 ASP A N 1
ATOM 761 C CA . ASP A 1 99 ? -4.354 10.720 -14.416 1.00 44.62 99 ASP A CA 1
ATOM 762 C C . ASP A 1 99 ? -2.885 10.757 -13.958 1.00 44.62 99 ASP A C 1
ATOM 764 O O . ASP A 1 99 ? -2.049 11.182 -14.748 1.00 44.62 99 ASP A O 1
ATOM 768 N N . LEU A 1 100 ? -2.493 10.222 -12.784 1.00 48.06 100 LEU A N 1
ATOM 769 C CA . LEU A 1 100 ? -1.050 10.156 -12.452 1.00 48.06 100 LEU A CA 1
ATOM 770 C C . LEU A 1 100 ? -0.289 9.073 -13.229 1.00 48.06 100 LEU A C 1
ATOM 772 O O . LEU A 1 100 ? 0.917 9.198 -13.413 1.00 48.06 100 LEU A O 1
ATOM 776 N N . LEU A 1 101 ? -0.950 7.990 -13.653 1.00 46.22 101 LEU A N 1
ATOM 777 C CA . LEU A 1 101 ? -0.278 6.896 -14.368 1.00 46.22 101 LEU A CA 1
ATOM 778 C C . LEU A 1 101 ? -0.024 7.221 -15.851 1.00 46.22 101 LEU A C 1
ATOM 780 O O . LEU A 1 101 ? 0.815 6.563 -16.473 1.00 46.22 101 LEU A O 1
ATOM 784 N N . LEU A 1 102 ? -0.738 8.214 -16.400 1.00 44.66 102 LEU A N 1
ATOM 785 C CA . LEU A 1 102 ? -0.581 8.715 -17.770 1.00 44.66 102 LEU A CA 1
ATOM 786 C C . LEU A 1 102 ? 0.400 9.888 -17.884 1.00 44.66 102 LEU A C 1
ATOM 788 O O . LEU A 1 102 ? 0.856 10.182 -18.987 1.00 44.66 102 LEU A O 1
ATOM 792 N N . VAL A 1 103 ? 0.761 10.537 -16.774 1.00 46.84 103 VAL A N 1
ATOM 793 C CA . VAL A 1 103 ? 1.916 11.434 -16.768 1.00 46.84 103 VAL A CA 1
ATOM 794 C C . VAL A 1 103 ? 3.149 10.545 -16.695 1.00 46.84 103 VAL A C 1
ATOM 796 O O . VAL A 1 103 ? 3.435 9.938 -15.664 1.00 46.84 103 VAL A O 1
ATOM 799 N N . ASP A 1 104 ? 3.876 10.430 -17.803 1.00 42.12 104 ASP A N 1
ATOM 800 C CA . ASP A 1 104 ? 5.228 9.886 -17.775 1.00 42.12 104 ASP A CA 1
ATOM 801 C C . ASP A 1 104 ? 6.059 10.761 -16.839 1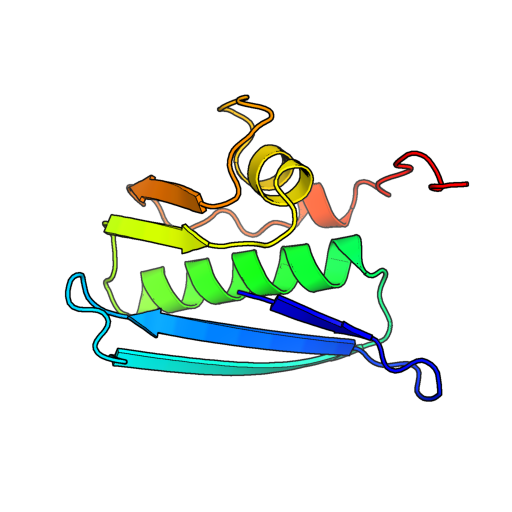.00 42.12 104 ASP A C 1
ATOM 803 O O . ASP A 1 104 ? 6.501 11.856 -17.191 1.00 42.12 104 ASP A O 1
ATOM 807 N N . TYR A 1 105 ? 6.191 10.306 -15.593 1.00 44.12 105 TYR A N 1
ATOM 808 C CA . TYR A 1 105 ? 6.983 10.972 -14.578 1.00 44.12 105 TYR A CA 1
ATOM 809 C C . TYR A 1 105 ? 8.453 10.911 -15.006 1.00 44.12 105 TYR A C 1
ATOM 811 O O . TYR A 1 105 ? 9.179 9.977 -14.671 1.00 44.12 105 TYR A O 1
ATOM 819 N N . ASN A 1 106 ? 8.884 11.920 -15.765 1.00 44.38 106 ASN A N 1
ATOM 820 C CA . ASN A 1 106 ? 10.276 12.209 -16.102 1.00 44.38 106 ASN A CA 1
ATOM 821 C C . ASN A 1 106 ? 10.976 12.848 -14.893 1.00 44.38 106 ASN A C 1
ATOM 823 O O . ASN A 1 106 ? 11.516 13.951 -14.976 1.00 44.38 106 ASN A O 1
ATOM 827 N N . GLY A 1 107 ? 10.900 12.185 -13.737 1.00 47.00 107 GLY A N 1
ATOM 828 C CA . GLY A 1 107 ? 11.673 12.573 -12.565 1.00 47.00 107 GLY A CA 1
ATOM 829 C C . GLY A 1 107 ? 13.170 12.551 -12.883 1.00 47.00 107 GLY A C 1
ATOM 830 O O . GLY A 1 107 ? 13.585 11.841 -13.805 1.00 47.00 107 GLY A O 1
ATOM 831 N N . PRO A 1 108 ? 13.997 13.317 -12.152 1.00 33.19 108 PRO A N 1
ATOM 832 C CA . PRO A 1 108 ? 15.433 13.291 -12.373 1.00 33.19 108 PRO A CA 1
ATOM 833 C C . PRO A 1 108 ? 15.931 11.849 -12.234 1.00 33.19 108 PRO A C 1
ATOM 835 O O . PRO A 1 108 ? 15.702 11.203 -11.210 1.00 33.19 108 PRO A O 1
ATOM 838 N N . MET A 1 109 ? 16.599 11.348 -13.277 1.00 33.78 109 MET A N 1
ATOM 839 C CA . MET A 1 109 ? 17.471 10.182 -13.158 1.00 33.78 109 MET A CA 1
ATOM 840 C C . MET A 1 109 ? 18.436 10.495 -12.015 1.00 33.78 109 MET A C 1
ATOM 842 O O . MET A 1 109 ? 19.235 11.428 -12.125 1.00 33.78 109 MET A O 1
ATOM 846 N N . LEU A 1 110 ? 18.303 9.785 -10.894 1.00 28.86 110 LEU A N 1
ATOM 847 C CA . LEU A 1 110 ? 19.323 9.828 -9.853 1.00 28.86 110 LEU A CA 1
ATOM 848 C C . LEU A 1 110 ? 20.655 9.396 -10.497 1.00 28.86 110 LEU A C 1
ATOM 850 O O . LEU A 1 110 ? 20.631 8.466 -11.309 1.00 28.86 110 LEU A O 1
ATOM 854 N N . PRO A 1 111 ? 21.762 10.105 -10.213 1.00 38.84 111 PRO A N 1
ATOM 855 C CA . PRO A 1 111 ? 23.058 9.852 -10.839 1.00 38.84 111 PRO A CA 1
ATOM 856 C C . PRO A 1 111 ? 23.607 8.454 -10.542 1.00 38.84 111 PRO A C 1
ATOM 858 O O . PRO A 1 111 ? 23.284 7.896 -9.467 1.00 38.84 111 PRO A O 1
#